Protein AF-U1KP53-F1 (afdb_monomer_lite)

Sequence (66 aa):
MNDEQNTLNKPLTLGDYILYVTVENLENGQYKDTYDYQFPFNTVPRVGDVIEMDGYYNKVLNVQYS

Radius of gyration: 15.06 Å; chains: 1; bounding box: 23×26×49 Å

Foldseek 3Di:
DDPPDDDPPDDPDQQPWKKWWWKFWQDPNDTDDIDIDIDTPPDFDDQQDWDADPNTTIGTHDIDTD

Organism: NCBI:txid1117314

pLDDT: mean 75.11, std 16.32, range [37.97, 93.12]

Secondary structure (DSSP, 8-state):
-------TTS---TTS-EEEEEEEEEETTEEEEEEEEEEESSS---TT-EEEETTEEEEEEEEEE-

Structure (mmCIF, N/CA/C/O backbone):
data_AF-U1KP53-F1
#
_entry.id   AF-U1KP53-F1
#
loop_
_atom_site.group_PDB
_atom_site.id
_atom_site.type_symbol
_atom_site.label_atom_id
_atom_site.label_alt_id
_atom_site.label_comp_id
_atom_site.label_asym_id
_atom_site.label_entity_id
_atom_site.label_seq_id
_atom_site.pdbx_PDB_ins_code
_atom_site.Cartn_x
_atom_site.Cartn_y
_atom_site.Cartn_z
_atom_site.occupancy
_atom_site.B_iso_or_equiv
_atom_site.auth_seq_id
_atom_site.auth_comp_id
_atom_site.auth_asym_id
_atom_site.auth_atom_id
_atom_site.pdbx_PDB_model_num
ATOM 1 N N . MET A 1 1 ? 7.132 18.821 -32.959 1.00 37.97 1 MET A N 1
ATOM 2 C CA . MET A 1 1 ? 6.363 17.609 -33.298 1.00 37.97 1 MET A CA 1
ATOM 3 C C . MET A 1 1 ? 6.755 16.567 -32.278 1.00 37.97 1 MET A C 1
ATOM 5 O O . MET A 1 1 ? 7.940 16.460 -31.999 1.00 37.97 1 MET A O 1
ATOM 9 N N . ASN A 1 2 ? 5.758 15.958 -31.644 1.00 40.66 2 ASN A N 1
ATOM 10 C CA . ASN A 1 2 ? 5.909 14.993 -30.564 1.00 40.66 2 ASN A CA 1
ATOM 11 C C . ASN A 1 2 ? 6.539 13.706 -31.096 1.00 40.66 2 ASN A C 1
ATOM 13 O O . ASN A 1 2 ? 5.933 13.068 -31.952 1.00 40.66 2 ASN A O 1
ATOM 17 N N . ASP A 1 3 ? 7.678 13.307 -30.540 1.00 44.19 3 ASP A N 1
ATOM 18 C CA . ASP A 1 3 ? 8.167 11.934 -30.648 1.00 44.19 3 ASP A CA 1
ATOM 19 C C . ASP A 1 3 ? 7.723 11.174 -29.390 1.00 44.19 3 ASP A C 1
ATOM 21 O O . ASP A 1 3 ? 8.505 10.874 -28.489 1.00 44.19 3 ASP A O 1
ATOM 25 N N . GLU A 1 4 ? 6.417 10.922 -29.302 1.00 53.81 4 GLU A N 1
ATOM 26 C CA . GLU A 1 4 ? 5.876 9.875 -28.438 1.00 53.81 4 GLU A CA 1
ATOM 27 C C . GLU A 1 4 ? 5.907 8.545 -29.203 1.00 53.81 4 GLU A C 1
ATOM 29 O O . GLU A 1 4 ? 5.639 8.506 -30.401 1.00 53.81 4 GLU A O 1
ATOM 34 N N . GLN A 1 5 ? 6.136 7.458 -28.459 1.00 45.94 5 GLN A N 1
ATOM 35 C CA . GLN A 1 5 ? 6.040 6.043 -28.858 1.00 45.94 5 GLN A CA 1
ATOM 36 C C . GLN A 1 5 ? 7.311 5.396 -29.427 1.00 45.94 5 GLN A C 1
ATOM 38 O O . GLN A 1 5 ? 7.376 5.017 -30.592 1.00 45.94 5 GLN A O 1
ATOM 43 N N . ASN A 1 6 ? 8.287 5.108 -28.558 1.00 45.19 6 ASN A N 1
ATOM 44 C CA . ASN A 1 6 ? 9.186 3.977 -28.814 1.00 45.19 6 ASN A CA 1
ATOM 45 C C . ASN A 1 6 ? 9.667 3.258 -27.542 1.00 45.19 6 ASN A C 1
ATOM 47 O O . ASN A 1 6 ? 10.864 3.147 -27.291 1.00 45.19 6 ASN A O 1
ATOM 51 N N . THR A 1 7 ? 8.740 2.754 -26.725 1.00 47.75 7 THR A N 1
ATOM 52 C CA . THR A 1 7 ? 9.089 1.880 -25.585 1.00 47.75 7 THR A CA 1
ATOM 53 C C . THR A 1 7 ? 8.325 0.554 -25.553 1.00 47.75 7 THR A C 1
ATOM 55 O O . THR A 1 7 ? 8.605 -0.280 -24.700 1.00 47.75 7 THR A O 1
ATOM 58 N N . LEU A 1 8 ? 7.420 0.287 -26.504 1.00 45.09 8 LEU A N 1
ATOM 59 C CA . LEU A 1 8 ? 6.458 -0.817 -26.370 1.00 45.09 8 LEU A CA 1
ATOM 60 C C . LEU A 1 8 ? 7.023 -2.232 -26.621 1.00 45.09 8 LEU A C 1
ATOM 62 O O . LEU A 1 8 ? 6.332 -3.204 -26.352 1.00 45.09 8 LEU A O 1
ATOM 66 N N . ASN A 1 9 ? 8.262 -2.386 -27.104 1.00 45.75 9 ASN A N 1
ATOM 67 C CA . ASN A 1 9 ? 8.795 -3.705 -27.497 1.00 45.75 9 ASN A CA 1
ATOM 68 C C . ASN A 1 9 ? 10.144 -4.075 -26.861 1.00 45.75 9 ASN A C 1
ATOM 70 O O . ASN A 1 9 ? 10.801 -5.012 -27.321 1.00 45.75 9 ASN A O 1
ATOM 74 N N . LYS A 1 10 ? 10.584 -3.372 -25.809 1.00 50.00 10 LYS A N 1
ATOM 75 C CA . LYS A 1 10 ? 11.742 -3.833 -25.033 1.00 50.00 10 LYS A CA 1
ATOM 76 C C . LYS A 1 10 ? 11.255 -4.902 -24.043 1.00 50.00 10 LYS A C 1
ATOM 78 O O . LYS A 1 10 ? 10.269 -4.649 -23.353 1.00 50.00 10 LYS A O 1
ATOM 83 N N . PRO A 1 11 ? 11.889 -6.087 -23.958 1.00 50.66 11 PRO A N 1
ATOM 84 C CA . PRO A 1 11 ? 11.570 -7.034 -22.895 1.00 50.66 11 PRO A CA 1
ATOM 85 C C . PRO A 1 11 ? 11.737 -6.322 -21.550 1.00 50.66 11 PRO A C 1
ATOM 87 O O . PRO A 1 11 ? 12.800 -5.759 -21.288 1.00 50.66 11 PRO A O 1
ATOM 90 N N . LEU A 1 12 ? 10.667 -6.293 -20.749 1.00 53.38 12 LEU A N 1
ATOM 91 C CA . LEU A 1 12 ? 10.666 -5.628 -19.451 1.00 53.38 12 LEU A CA 1
ATOM 92 C C . LEU A 1 12 ? 11.627 -6.397 -18.540 1.00 53.38 12 LEU A C 1
ATOM 94 O O . LEU A 1 12 ? 11.321 -7.498 -18.082 1.00 53.38 12 LEU A O 1
ATOM 98 N N . THR A 1 13 ? 12.823 -5.861 -18.331 1.00 56.28 13 THR A N 1
ATOM 99 C CA . THR A 1 13 ? 13.774 -6.404 -17.365 1.00 56.28 13 THR A CA 1
ATOM 100 C C . THR A 1 13 ? 13.193 -6.201 -15.968 1.00 56.28 13 THR A C 1
ATOM 102 O O . THR A 1 13 ? 12.761 -5.100 -15.626 1.00 56.28 13 THR A O 1
ATOM 105 N N . LEU A 1 14 ? 13.123 -7.274 -15.172 1.00 53.75 14 LEU A N 1
ATOM 106 C CA . LEU A 1 14 ? 12.650 -7.220 -13.786 1.00 53.75 14 LEU A CA 1
ATOM 107 C C . LEU A 1 14 ? 13.453 -6.133 -13.043 1.00 53.75 14 LEU A C 1
ATOM 109 O O . LEU A 1 14 ? 14.677 -6.234 -12.966 1.00 53.75 14 LEU A O 1
ATOM 113 N N . GLY A 1 15 ? 12.783 -5.084 -12.559 1.00 56.97 15 GLY A N 1
ATOM 114 C CA . GLY A 1 15 ? 13.419 -3.939 -11.890 1.00 56.97 15 GLY A CA 1
ATOM 115 C C . GLY A 1 15 ? 13.596 -2.657 -12.718 1.00 56.97 15 GLY A C 1
ATOM 116 O O . GLY A 1 15 ? 13.897 -1.627 -12.123 1.00 56.97 15 GLY A O 1
ATOM 117 N N . ASP A 1 16 ? 13.350 -2.667 -14.033 1.00 64.19 16 ASP A N 1
ATOM 118 C CA . ASP A 1 16 ? 13.421 -1.443 -14.862 1.00 64.19 16 ASP A CA 1
ATOM 119 C C . ASP A 1 16 ? 12.164 -0.568 -14.757 1.00 64.19 16 ASP A C 1
ATOM 121 O O . ASP A 1 16 ? 12.172 0.592 -15.166 1.00 64.19 16 ASP A O 1
ATOM 125 N N . TYR A 1 17 ? 11.084 -1.121 -14.207 1.00 65.81 17 TYR A N 1
ATOM 126 C CA . TYR A 1 17 ? 9.813 -0.433 -14.050 1.00 65.81 17 TYR A CA 1
ATOM 127 C C . TYR A 1 17 ? 9.524 -0.199 -12.576 1.00 65.81 17 TYR A C 1
ATOM 129 O O . TYR A 1 17 ? 9.773 -1.049 -11.713 1.00 65.81 17 TYR A O 1
ATOM 137 N N . ILE A 1 18 ? 8.942 0.962 -12.320 1.00 72.06 18 ILE A N 1
ATOM 138 C CA . ILE A 1 18 ? 8.541 1.426 -11.008 1.00 72.06 18 ILE A CA 1
ATOM 139 C C . ILE A 1 18 ? 7.014 1.451 -10.958 1.00 72.06 18 ILE A C 1
ATOM 141 O O . ILE A 1 18 ? 6.378 2.050 -11.829 1.00 72.06 18 ILE A O 1
ATOM 145 N N . LEU A 1 19 ? 6.438 0.824 -9.932 1.00 79.19 19 LEU A N 1
ATOM 146 C CA . LEU A 1 19 ? 5.025 0.974 -9.612 1.00 79.19 19 LEU A CA 1
ATOM 147 C C . LEU A 1 19 ? 4.841 2.086 -8.594 1.00 79.19 19 LEU A C 1
ATOM 149 O O . LEU A 1 19 ? 5.524 2.095 -7.569 1.00 79.19 19 LEU A O 1
ATOM 153 N N . TYR A 1 20 ? 3.876 2.958 -8.860 1.00 85.31 20 TYR A N 1
ATOM 154 C CA . TYR A 1 20 ? 3.370 3.909 -7.884 1.00 85.31 20 TYR A CA 1
ATOM 155 C C . TYR A 1 20 ? 2.064 3.367 -7.320 1.00 85.31 20 TYR A C 1
ATOM 157 O O . TYR A 1 20 ? 1.134 3.055 -8.070 1.00 85.31 20 TYR A O 1
ATOM 165 N N . VAL A 1 21 ? 1.984 3.244 -6.002 1.00 86.88 21 VAL A N 1
ATOM 166 C CA . VAL A 1 21 ? 0.740 2.885 -5.325 1.00 86.88 21 VAL A CA 1
ATOM 167 C C . VAL A 1 21 ? 0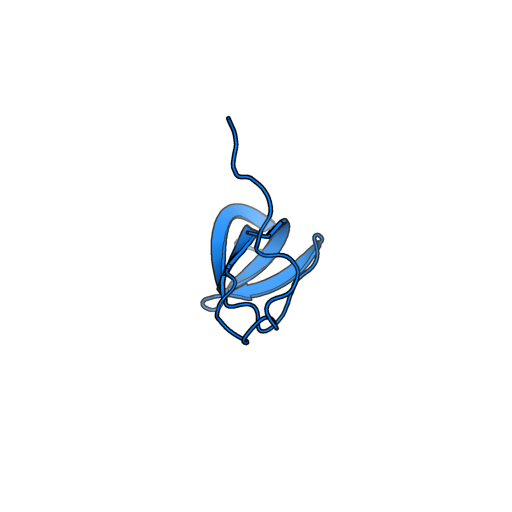.404 3.908 -4.268 1.00 86.88 21 VAL A C 1
ATOM 169 O O . VAL A 1 21 ? 1.284 4.401 -3.571 1.00 86.88 21 VAL A O 1
ATOM 172 N N . THR A 1 22 ? -0.884 4.157 -4.111 1.00 90.06 22 THR 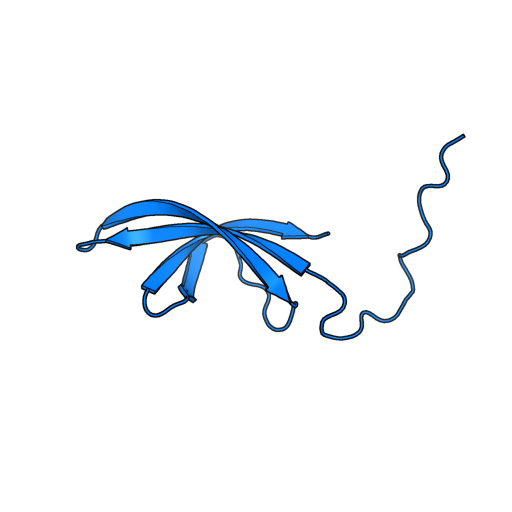A N 1
ATOM 173 C CA . THR A 1 22 ? -1.406 4.879 -2.957 1.00 90.06 22 THR A CA 1
ATOM 174 C C . THR A 1 22 ? -2.003 3.851 -2.012 1.00 90.06 22 THR A C 1
ATOM 176 O O . THR A 1 22 ? -2.798 3.006 -2.444 1.00 90.06 22 THR A O 1
ATOM 179 N N . VAL A 1 23 ? -1.627 3.901 -0.740 1.00 91.19 23 VAL A N 1
ATOM 180 C CA . VAL A 1 23 ? -2.085 2.961 0.285 1.00 91.19 23 VAL A CA 1
ATOM 181 C C . VAL A 1 23 ? -2.623 3.684 1.506 1.00 91.19 23 VAL A C 1
ATOM 183 O O . VAL A 1 23 ? -2.215 4.805 1.782 1.00 91.19 23 VAL A O 1
ATOM 186 N N . GLU A 1 24 ? 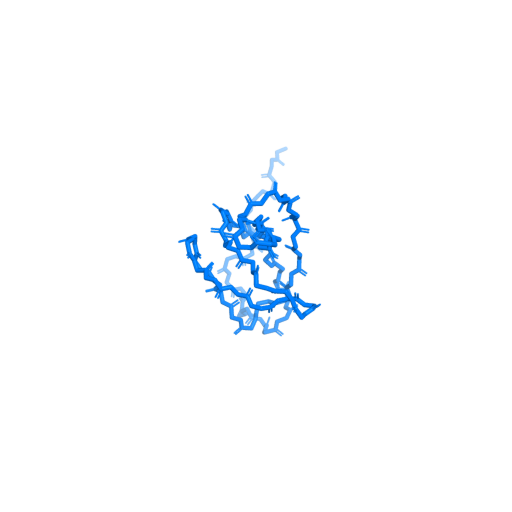-3.506 3.026 2.247 1.00 92.25 24 GLU A N 1
ATOM 187 C CA . GLU A 1 24 ? -3.984 3.477 3.552 1.00 92.25 24 GLU A CA 1
ATOM 188 C C . GLU A 1 24 ? -3.423 2.570 4.651 1.00 92.25 24 GLU A C 1
ATOM 190 O O . GLU A 1 24 ? -3.545 1.347 4.546 1.00 92.25 24 GLU A O 1
ATOM 195 N N . ASN A 1 25 ? -2.823 3.133 5.697 1.00 88.44 25 ASN A N 1
ATOM 196 C CA . ASN A 1 25 ? -2.233 2.371 6.799 1.00 88.44 25 ASN A CA 1
ATOM 197 C C . ASN A 1 25 ? -3.266 2.044 7.880 1.00 88.44 25 ASN A C 1
ATOM 199 O O . ASN A 1 25 ? -4.121 2.875 8.205 1.00 88.44 25 ASN A O 1
ATOM 203 N N . LEU A 1 26 ? -3.185 0.831 8.430 1.00 85.19 26 LEU A N 1
ATOM 204 C CA . LEU A 1 26 ? -4.018 0.392 9.540 1.00 85.19 26 LEU A CA 1
ATOM 205 C C . LEU A 1 26 ? -3.427 0.837 10.886 1.00 85.19 26 LEU A C 1
ATOM 207 O O . LEU A 1 26 ? -2.472 0.241 11.383 1.00 85.19 26 LEU A O 1
ATOM 211 N N . GLU A 1 27 ? -4.092 1.780 11.547 1.00 83.12 27 GLU A N 1
ATOM 212 C CA . GLU A 1 27 ? -3.755 2.223 12.898 1.00 83.12 27 GLU A CA 1
ATOM 213 C C . GLU A 1 27 ? -4.916 1.927 13.862 1.00 83.12 27 GLU A C 1
ATOM 215 O O . GLU A 1 27 ? -6.062 2.323 13.64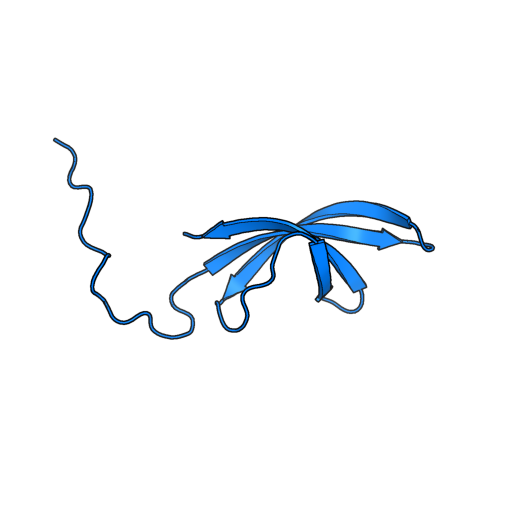4 1.00 83.12 27 GLU A O 1
ATOM 220 N N . ASN A 1 28 ? -4.645 1.211 14.960 1.00 86.50 28 ASN A N 1
ATOM 221 C CA . ASN A 1 28 ? -5.650 0.873 15.982 1.00 86.50 28 ASN A CA 1
ATOM 222 C C . ASN A 1 28 ? -6.924 0.199 15.421 1.00 86.50 28 ASN A C 1
ATOM 224 O O . ASN A 1 28 ? -8.029 0.404 15.925 1.00 86.50 28 ASN A O 1
ATOM 228 N N . GLY A 1 29 ? -6.776 -0.612 14.368 1.00 84.62 29 GLY A N 1
ATOM 229 C CA . GLY A 1 29 ? -7.888 -1.326 13.732 1.00 84.62 29 GLY A CA 1
ATOM 230 C C . GLY A 1 29 ? -8.724 -0.482 12.765 1.00 84.62 29 GLY A C 1
ATOM 231 O O . GLY A 1 29 ? -9.758 -0.956 12.296 1.00 84.62 29 GLY A O 1
ATOM 232 N N . GLN A 1 30 ? -8.292 0.741 12.448 1.00 85.38 30 GLN A N 1
ATOM 233 C CA . GLN A 1 30 ? -8.921 1.602 11.449 1.00 85.38 30 GLN A CA 1
ATOM 234 C C . GLN A 1 30 ? -7.890 2.100 10.442 1.00 85.38 30 GLN A C 1
ATOM 236 O O . GLN A 1 30 ? -6.760 2.410 10.802 1.00 85.38 30 GLN A O 1
ATOM 241 N N . TYR A 1 31 ? -8.283 2.180 9.177 1.00 85.00 31 TYR A N 1
ATOM 242 C CA . TYR A 1 31 ? -7.456 2.828 8.172 1.00 85.00 31 TYR A CA 1
ATOM 243 C C . TYR A 1 31 ? -7.622 4.348 8.281 1.00 85.00 31 TYR A C 1
ATOM 245 O O . TYR A 1 31 ? -8.749 4.822 8.455 1.00 85.00 31 TYR A O 1
ATOM 253 N N . LYS A 1 32 ? -6.512 5.093 8.274 1.00 82.6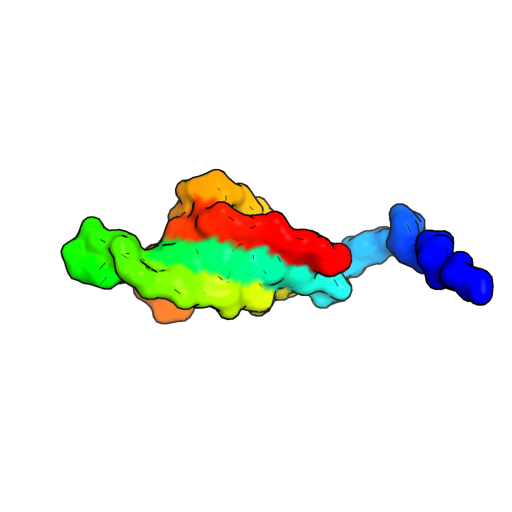9 32 LYS A N 1
ATOM 254 C CA . LYS A 1 32 ? -6.530 6.548 8.514 1.00 82.69 32 LYS A CA 1
ATOM 255 C C . LYS A 1 32 ? -5.584 7.344 7.634 1.00 82.69 32 LYS A C 1
ATOM 257 O O . LYS A 1 32 ? -5.973 8.390 7.121 1.00 82.69 32 LYS A O 1
ATOM 262 N N . ASP A 1 33 ? -4.353 6.871 7.497 1.00 87.00 33 ASP A N 1
ATOM 263 C CA . ASP A 1 33 ? -3.293 7.649 6.869 1.00 87.00 33 ASP A CA 1
ATOM 264 C C . ASP A 1 33 ? -3.004 7.133 5.469 1.00 87.00 33 ASP A C 1
ATOM 266 O O . ASP A 1 33 ? -2.835 5.932 5.270 1.00 87.00 33 ASP A O 1
ATOM 270 N N . THR A 1 34 ? -2.950 8.046 4.500 1.00 89.50 34 THR A N 1
ATOM 271 C CA . THR A 1 34 ? -2.680 7.722 3.097 1.00 89.50 34 THR A CA 1
ATOM 272 C C . THR A 1 34 ? -1.237 8.047 2.728 1.00 89.50 34 THR A C 1
ATOM 274 O O . THR A 1 34 ? -0.753 9.141 3.022 1.00 89.50 34 THR A O 1
ATOM 277 N N . TYR A 1 35 ? -0.573 7.123 2.036 1.00 86.06 35 TYR A N 1
ATOM 278 C CA . TYR A 1 35 ? 0.823 7.240 1.625 1.00 86.06 35 TYR A CA 1
ATOM 279 C C . TYR A 1 35 ? 1.017 6.792 0.183 1.00 86.06 35 TYR A C 1
ATOM 281 O O . TYR A 1 35 ? 0.406 5.817 -0.258 1.00 86.06 35 TYR A O 1
ATOM 289 N N . ASP A 1 36 ? 1.926 7.461 -0.520 1.00 88.75 36 ASP A N 1
ATOM 290 C CA . ASP A 1 36 ? 2.372 7.040 -1.841 1.00 88.75 36 ASP A CA 1
ATOM 291 C C . ASP A 1 36 ? 3.678 6.254 -1.722 1.00 88.75 36 ASP A C 1
ATOM 293 O O . ASP A 1 36 ? 4.664 6.729 -1.153 1.00 88.75 36 ASP A O 1
ATOM 297 N N . TYR A 1 37 ? 3.683 5.045 -2.273 1.00 82.75 37 TYR A N 1
ATOM 298 C CA . TYR A 1 37 ? 4.827 4.147 -2.283 1.00 82.75 37 TYR A CA 1
ATOM 299 C C . TYR A 1 37 ? 5.293 3.860 -3.700 1.00 82.75 37 TYR A C 1
ATOM 301 O O . TYR A 1 37 ? 4.504 3.719 -4.635 1.00 82.75 37 TYR A O 1
ATOM 309 N N . GLN A 1 38 ? 6.608 3.719 -3.814 1.00 83.50 38 GLN A N 1
ATOM 310 C CA . GLN A 1 38 ? 7.300 3.419 -5.049 1.00 83.50 38 GLN A CA 1
ATOM 311 C C . GLN A 1 38 ? 8.082 2.112 -4.889 1.00 83.50 38 GLN A C 1
ATOM 313 O O . GLN A 1 38 ? 8.946 2.028 -4.017 1.00 83.50 38 GLN A O 1
ATOM 318 N N . PHE A 1 39 ? 7.833 1.105 -5.732 1.00 75.81 39 PHE A N 1
ATOM 319 C CA . PHE A 1 39 ? 8.617 -0.137 -5.700 1.00 75.81 39 PHE A CA 1
ATOM 320 C C . PHE A 1 39 ? 8.908 -0.723 -7.084 1.00 75.81 39 PHE A C 1
ATOM 322 O O . PHE A 1 39 ? 8.112 -0.560 -8.012 1.00 75.81 39 PHE A O 1
ATOM 329 N N . PRO A 1 40 ? 10.051 -1.422 -7.237 1.00 71.12 40 PRO A N 1
ATOM 330 C CA . PRO A 1 40 ? 10.348 -2.173 -8.447 1.00 71.12 40 PRO A CA 1
ATOM 331 C C . PRO A 1 40 ? 9.336 -3.312 -8.631 1.00 71.12 40 PRO A C 1
ATOM 333 O O . PRO A 1 40 ? 8.960 -3.992 -7.670 1.00 71.12 40 PRO A O 1
ATOM 336 N N . PHE A 1 41 ? 8.886 -3.532 -9.867 1.00 62.25 41 PHE A N 1
ATOM 337 C CA . PHE A 1 41 ? 7.883 -4.557 -10.163 1.00 62.25 41 PHE A CA 1
ATOM 338 C C . PHE A 1 41 ? 8.428 -5.981 -10.018 1.00 62.25 41 PHE A C 1
ATOM 340 O O . PHE A 1 41 ? 8.934 -6.570 -10.972 1.00 62.25 41 PHE A O 1
ATOM 347 N N . ASN A 1 42 ? 8.229 -6.556 -8.834 1.00 66.25 42 ASN A N 1
ATOM 348 C CA . ASN A 1 42 ? 8.360 -7.996 -8.594 1.00 66.25 42 ASN A CA 1
ATOM 349 C C . ASN A 1 42 ? 6.991 -8.644 -8.306 1.00 66.25 42 ASN A C 1
ATOM 351 O O . ASN A 1 42 ? 6.779 -9.809 -8.635 1.00 66.25 42 ASN A O 1
ATOM 355 N N . THR A 1 43 ? 6.045 -7.863 -7.769 1.00 66.31 43 THR A N 1
ATOM 356 C CA . THR A 1 43 ? 4.649 -8.245 -7.513 1.00 66.31 43 THR A CA 1
ATOM 357 C C . THR A 1 43 ? 3.764 -7.023 -7.758 1.00 66.31 43 THR A C 1
ATOM 359 O O . THR A 1 43 ? 4.044 -5.953 -7.225 1.00 66.31 43 THR A O 1
ATOM 362 N N . VAL A 1 44 ? 2.711 -7.163 -8.569 1.00 76.62 44 VAL A N 1
ATOM 363 C CA . VAL A 1 44 ? 1.753 -6.082 -8.859 1.00 76.62 44 VAL A CA 1
ATOM 364 C C . VAL A 1 44 ? 0.535 -6.254 -7.946 1.00 76.62 44 VAL A C 1
ATOM 366 O O . VAL A 1 44 ? -0.279 -7.142 -8.218 1.00 76.62 44 VAL A O 1
ATOM 369 N N . PRO A 1 45 ? 0.383 -5.462 -6.872 1.00 82.19 45 PRO A N 1
ATOM 370 C CA . PRO A 1 45 ? -0.842 -5.489 -6.092 1.00 82.19 45 PRO A CA 1
ATOM 371 C C . PRO A 1 45 ? -2.000 -4.864 -6.873 1.00 82.19 45 PRO A C 1
ATOM 373 O O . PRO A 1 45 ? -1.814 -4.069 -7.799 1.00 82.19 45 PRO A O 1
ATOM 376 N N . ARG A 1 46 ? -3.218 -5.220 -6.485 1.00 87.50 46 ARG A N 1
ATOM 377 C CA . ARG A 1 46 ? -4.466 -4.676 -7.017 1.00 87.50 46 ARG A CA 1
ATOM 378 C C . ARG A 1 46 ? -5.100 -3.742 -6.000 1.00 87.50 46 ARG A C 1
ATOM 380 O O . ARG A 1 46 ? -4.891 -3.867 -4.798 1.00 87.50 46 ARG A O 1
ATOM 387 N N . VAL A 1 47 ? -5.929 -2.820 -6.485 1.00 90.19 47 VAL A N 1
ATOM 388 C CA . VAL A 1 47 ? -6.761 -1.990 -5.607 1.00 90.19 47 VAL A CA 1
ATOM 389 C C . VAL A 1 47 ? -7.628 -2.891 -4.725 1.00 90.19 47 VAL A C 1
ATOM 391 O O . VAL A 1 47 ? -8.321 -3.776 -5.225 1.00 90.19 47 VAL A O 1
ATOM 394 N N . GLY A 1 48 ? -7.588 -2.647 -3.417 1.00 90.31 48 GLY A N 1
ATOM 395 C CA . GLY A 1 48 ? -8.266 -3.439 -2.396 1.00 90.31 48 GLY A CA 1
ATOM 396 C C . GLY A 1 48 ? -7.400 -4.509 -1.733 1.00 90.31 48 GLY A C 1
ATOM 397 O O . GLY A 1 48 ? -7.797 -4.987 -0.670 1.00 90.31 48 GLY A O 1
ATOM 398 N N . ASP A 1 49 ? -6.235 -4.846 -2.295 1.00 90.94 49 ASP A N 1
ATOM 399 C CA . ASP A 1 49 ? -5.299 -5.768 -1.652 1.00 90.94 49 ASP A CA 1
ATOM 400 C C . ASP A 1 49 ? -4.791 -5.176 -0.331 1.00 90.94 49 ASP A C 1
ATOM 402 O O . ASP A 1 49 ? -4.601 -3.964 -0.205 1.00 90.94 49 ASP A O 1
ATOM 406 N N . VAL A 1 50 ? -4.553 -6.049 0.649 1.00 90.62 50 VAL A N 1
ATOM 407 C CA . VAL A 1 50 ? -3.848 -5.699 1.885 1.00 90.62 50 VAL A CA 1
ATOM 408 C C . VAL A 1 50 ? -2.424 -6.221 1.768 1.00 90.62 50 VAL A C 1
ATOM 410 O O . VAL A 1 50 ? -2.215 -7.419 1.579 1.00 90.62 50 VAL A O 1
ATOM 413 N N . ILE A 1 51 ? -1.456 -5.318 1.869 1.00 87.12 51 ILE A N 1
ATOM 414 C CA . ILE A 1 51 ? -0.028 -5.601 1.730 1.00 87.12 51 ILE A CA 1
ATOM 415 C C . ILE A 1 51 ? 0.719 -5.185 2.993 1.00 87.12 51 ILE A C 1
ATOM 417 O O . ILE A 1 51 ? 0.362 -4.205 3.645 1.00 87.12 51 ILE A O 1
ATOM 421 N N . GLU A 1 52 ? 1.757 -5.934 3.347 1.00 87.38 52 GLU A N 1
ATOM 422 C CA . GLU A 1 52 ? 2.646 -5.583 4.451 1.00 87.38 52 GLU A CA 1
ATOM 423 C C . GLU A 1 52 ? 3.815 -4.743 3.921 1.00 87.38 52 GLU A C 1
ATOM 425 O O . GLU A 1 52 ? 4.530 -5.170 3.012 1.00 87.38 52 GLU A O 1
ATOM 430 N N . MET A 1 53 ? 4.000 -3.543 4.470 1.00 79.25 53 MET A N 1
ATOM 431 C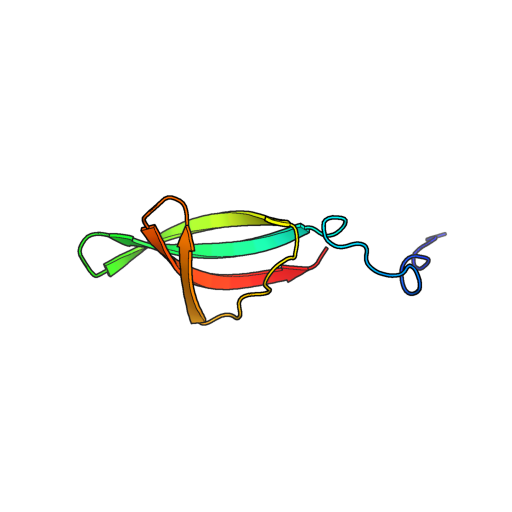 CA . MET A 1 53 ? 5.107 -2.635 4.150 1.00 79.25 53 MET A CA 1
ATOM 432 C C . MET A 1 53 ? 5.659 -2.060 5.447 1.00 79.25 53 MET A C 1
ATOM 434 O O . MET A 1 53 ? 4.893 -1.571 6.275 1.00 79.25 53 MET A O 1
ATOM 438 N N . ASP A 1 54 ? 6.978 -2.139 5.630 1.00 78.38 54 ASP A N 1
ATOM 439 C CA . ASP A 1 54 ? 7.686 -1.629 6.813 1.00 78.38 54 ASP A CA 1
ATOM 440 C C . ASP A 1 54 ? 7.090 -2.097 8.160 1.00 78.38 54 ASP A C 1
ATOM 442 O O . ASP A 1 54 ? 7.133 -1.384 9.160 1.00 78.38 54 ASP A O 1
ATOM 446 N N . GLY A 1 55 ? 6.529 -3.313 8.192 1.00 82.19 55 GLY A N 1
ATOM 447 C CA . GLY A 1 55 ? 5.892 -3.906 9.375 1.00 82.19 55 GLY A CA 1
ATOM 448 C C . GLY A 1 55 ? 4.446 -3.462 9.626 1.00 82.19 55 GLY A C 1
ATOM 449 O O . GLY A 1 55 ? 3.878 -3.804 10.663 1.00 82.19 55 GLY A O 1
ATOM 450 N N . TYR A 1 56 ? 3.836 -2.729 8.692 1.00 82.88 56 TYR A N 1
ATOM 451 C CA . TYR A 1 56 ? 2.443 -2.296 8.764 1.00 82.88 56 TYR A CA 1
ATOM 452 C C . TYR A 1 56 ? 1.592 -2.937 7.672 1.00 82.88 56 TYR A C 1
ATOM 454 O O . TYR A 1 56 ? 2.035 -3.110 6.536 1.00 82.88 56 TYR A O 1
ATOM 462 N N . TYR A 1 57 ? 0.333 -3.225 8.001 1.00 89.19 57 TYR A N 1
ATOM 463 C CA . TYR A 1 57 ? -0.665 -3.632 7.017 1.00 89.19 57 TYR A CA 1
ATOM 464 C C . TYR A 1 57 ? -1.286 -2.401 6.367 1.00 89.19 57 TYR A C 1
ATOM 466 O O . TYR A 1 57 ? -1.841 -1.536 7.046 1.00 89.19 57 TYR A O 1
ATOM 474 N N . ASN A 1 58 ? -1.211 -2.350 5.044 1.00 89.62 58 ASN A N 1
ATOM 475 C CA . ASN A 1 58 ? -1.680 -1.235 4.244 1.00 89.62 58 ASN A CA 1
ATOM 476 C C . ASN A 1 58 ? -2.670 -1.730 3.191 1.00 89.62 58 ASN A C 1
ATOM 478 O O . ASN A 1 58 ? -2.436 -2.750 2.543 1.00 89.62 58 ASN A O 1
ATOM 482 N N . LYS A 1 59 ? -3.769 -1.006 2.993 1.00 93.12 59 LYS A N 1
ATOM 483 C CA . LYS A 1 59 ? -4.741 -1.298 1.940 1.00 93.12 59 LYS A CA 1
ATOM 484 C C . LYS A 1 59 ? -4.419 -0.486 0.697 1.00 93.12 59 LYS A C 1
ATOM 486 O O . LYS A 1 59 ? -4.308 0.732 0.770 1.00 93.12 59 LYS A O 1
ATOM 491 N N . VAL A 1 60 ? -4.343 -1.138 -0.455 1.00 91.06 60 VAL A N 1
ATOM 492 C CA . VAL A 1 60 ? -4.091 -0.464 -1.731 1.00 91.06 60 VAL A CA 1
ATOM 493 C C . VAL A 1 60 ? -5.341 0.273 -2.194 1.00 91.06 60 VAL A C 1
ATOM 495 O O . VAL A 1 60 ? -6.411 -0.319 -2.349 1.00 91.06 60 VAL A O 1
ATOM 498 N N . LEU A 1 61 ? -5.197 1.569 -2.445 1.00 91.94 61 LEU A N 1
ATOM 499 C CA . LEU A 1 61 ? -6.265 2.451 -2.912 1.00 91.94 61 LEU A CA 1
ATOM 500 C C . LEU A 1 61 ? -6.160 2.732 -4.410 1.00 91.94 61 LEU A C 1
ATOM 502 O O . LEU A 1 61 ? -7.177 2.858 -5.089 1.00 91.94 61 LEU A O 1
ATOM 506 N N . ASN A 1 62 ? -4.936 2.822 -4.926 1.00 90.25 62 ASN A N 1
ATOM 507 C CA . ASN A 1 62 ? -4.674 3.152 -6.319 1.00 90.25 62 ASN A CA 1
ATOM 508 C C . ASN A 1 62 ? -3.344 2.548 -6.782 1.00 90.25 62 ASN A C 1
ATOM 510 O O . ASN A 1 62 ? -2.426 2.377 -5.981 1.00 90.25 62 ASN A O 1
ATOM 514 N N . VAL A 1 63 ? -3.255 2.236 -8.074 1.00 85.75 63 VAL A N 1
ATOM 515 C CA . VAL A 1 63 ? -2.088 1.614 -8.709 1.00 85.75 63 VAL A CA 1
ATOM 516 C C . VAL A 1 63 ? -1.842 2.305 -10.048 1.00 85.75 63 VAL A C 1
ATOM 518 O O . VAL A 1 63 ? -2.732 2.336 -10.899 1.00 85.75 63 VAL A O 1
ATOM 521 N N . GLN A 1 64 ? -0.646 2.857 -10.238 1.00 83.12 64 GLN A N 1
ATOM 522 C CA . GLN A 1 64 ? -0.238 3.580 -11.443 1.00 83.12 64 GLN A CA 1
ATOM 523 C C . GLN A 1 64 ? 1.069 3.018 -12.001 1.00 83.12 64 GLN A C 1
ATOM 525 O O . GLN A 1 64 ? 2.045 2.822 -11.278 1.00 83.12 64 GLN A O 1
ATOM 530 N N . TYR A 1 65 ? 1.075 2.795 -13.312 1.00 74.88 65 TYR A N 1
ATOM 531 C CA . TYR A 1 65 ? 2.203 2.253 -14.059 1.00 74.88 65 TYR A CA 1
ATOM 532 C C . TYR A 1 65 ? 2.920 3.396 -14.784 1.00 74.88 65 TYR A C 1
ATOM 534 O O . TYR A 1 65 ? 2.253 4.250 -15.371 1.00 74.88 65 TYR A O 1
ATOM 542 N N . SER A 1 66 ? 4.253 3.405 -14.719 1.00 67.94 66 SER A N 1
ATOM 543 C CA . SER A 1 66 ? 5.111 4.294 -15.514 1.00 67.94 66 SER A CA 1
ATOM 544 C C . SER A 1 66 ? 5.313 3.787 -16.939 1.00 67.94 66 SER A C 1
ATOM 546 O O . SER A 1 66 ? 5.278 2.555 -17.149 1.00 67.94 66 SER A O 1
#